Protein AF-A0A923X029-F1 (afdb_monomer_lite)

pLDDT: mean 83.11, std 16.99, range [40.41, 97.06]

Sequence (65 aa):
MERPTEENDFEGTLVLEKLTSHLLVDDFFEAIDSESIGRAIKLMKKAQVNSETIEIVLKIINDEA

Secondary structure (DSSP, 8-state):
-PPP--S-S-HHHHHHHHHHHTT-HHHHHHHHHTT-HHHHHHHHHHTT--HHHHHHHHHHHHH--

Structure (mmCIF, N/CA/C/O backbone):
data_AF-A0A923X029-F1
#
_entry.id   AF-A0A923X029-F1
#
loop_
_atom_site.group_PDB
_atom_site.id
_atom_site.type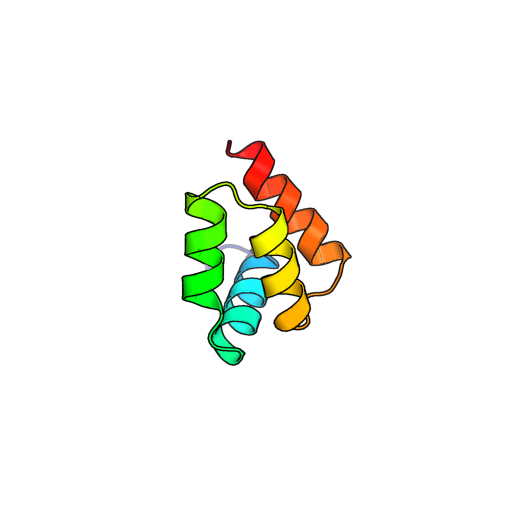_symbol
_atom_site.label_atom_id
_atom_site.label_alt_id
_atom_site.label_comp_id
_atom_site.label_asym_id
_atom_site.label_entity_id
_atom_site.label_seq_id
_atom_site.pdbx_PDB_ins_code
_atom_site.Cartn_x
_atom_site.Cartn_y
_atom_site.Cartn_z
_atom_site.occupancy
_atom_site.B_iso_or_equiv
_atom_site.auth_seq_id
_atom_site.auth_comp_id
_atom_site.auth_asym_id
_atom_site.auth_atom_id
_atom_site.pdbx_PDB_model_num
ATOM 1 N N . MET A 1 1 ? 21.841 14.786 19.495 1.00 40.41 1 MET A N 1
ATOM 2 C CA . MET A 1 1 ? 20.822 15.607 18.814 1.00 40.41 1 MET A CA 1
ATOM 3 C C . MET A 1 1 ? 20.185 14.720 17.773 1.00 40.41 1 MET A C 1
ATOM 5 O O . MET A 1 1 ? 20.792 14.482 16.736 1.00 40.41 1 MET A O 1
ATOM 9 N N . GLU A 1 2 ? 19.038 14.143 18.110 1.00 47.44 2 GLU A N 1
ATOM 10 C CA . GLU A 1 2 ? 18.159 13.526 17.119 1.00 47.44 2 GLU A CA 1
ATOM 11 C C . GLU A 1 2 ? 17.635 14.659 16.224 1.00 47.44 2 GLU A C 1
ATOM 13 O O . GLU A 1 2 ? 17.318 15.743 16.720 1.00 47.44 2 GLU A O 1
ATOM 18 N N . ARG A 1 3 ? 17.694 14.469 14.903 1.00 51.34 3 ARG A N 1
ATOM 19 C CA . ARG A 1 3 ? 17.213 15.463 13.932 1.00 51.34 3 ARG A CA 1
ATOM 20 C C . ARG A 1 3 ? 15.695 15.617 14.102 1.00 51.34 3 ARG A C 1
ATOM 22 O O . ARG A 1 3 ? 15.051 14.626 14.437 1.00 51.34 3 ARG A O 1
ATOM 29 N N . PRO A 1 4 ? 15.123 16.811 13.883 1.00 47.06 4 PRO A N 1
ATOM 30 C CA . PRO A 1 4 ? 13.682 16.977 13.968 1.00 47.06 4 PRO A CA 1
ATOM 31 C C . PRO A 1 4 ? 13.047 16.168 12.829 1.00 47.06 4 PRO A C 1
ATOM 33 O O . PRO A 1 4 ? 13.317 16.425 11.659 1.00 47.06 4 PRO A O 1
ATOM 36 N N . THR A 1 5 ? 12.257 15.152 13.171 1.00 57.78 5 THR A N 1
ATOM 37 C CA . THR A 1 5 ? 11.316 14.487 12.261 1.00 57.78 5 THR A CA 1
ATOM 38 C C . THR A 1 5 ? 10.200 15.485 11.963 1.00 57.78 5 THR A C 1
ATOM 40 O O . THR A 1 5 ? 9.163 15.494 12.625 1.00 57.78 5 THR A O 1
ATOM 43 N N . GLU A 1 6 ? 10.461 16.425 11.059 1.00 53.84 6 GLU A N 1
ATOM 44 C CA . GLU A 1 6 ? 9.473 17.399 10.601 1.00 53.84 6 GLU A CA 1
ATOM 45 C C . GLU A 1 6 ? 8.455 16.684 9.710 1.00 53.84 6 GLU A C 1
ATOM 47 O O . GLU A 1 6 ? 8.659 16.616 8.509 1.00 53.84 6 GLU A O 1
ATOM 52 N N . GLU A 1 7 ? 7.422 16.093 10.322 1.00 48.16 7 GLU A N 1
ATOM 53 C CA . GLU A 1 7 ? 6.025 15.938 9.848 1.00 48.16 7 GLU A CA 1
ATOM 54 C C . GLU A 1 7 ? 5.742 15.475 8.392 1.00 48.16 7 GLU A C 1
ATOM 56 O O . GLU A 1 7 ? 4.590 15.444 7.972 1.00 48.16 7 GLU A O 1
ATOM 61 N N . ASN A 1 8 ? 6.751 15.038 7.640 1.00 51.84 8 ASN A N 1
ATOM 62 C CA . ASN A 1 8 ? 6.698 14.641 6.229 1.00 51.84 8 ASN A CA 1
ATOM 63 C C . ASN A 1 8 ? 7.294 13.246 5.987 1.00 51.84 8 ASN A C 1
ATOM 65 O O . ASN A 1 8 ? 7.355 12.795 4.844 1.00 51.84 8 ASN A O 1
ATOM 69 N N . ASP A 1 9 ? 7.646 12.523 7.057 1.00 51.25 9 ASP A N 1
ATOM 70 C CA . ASP A 1 9 ? 7.927 11.078 7.061 1.00 51.25 9 ASP A CA 1
ATOM 71 C C . ASP A 1 9 ? 6.616 10.268 6.916 1.00 51.25 9 ASP A C 1
ATOM 73 O O . ASP A 1 9 ? 6.264 9.388 7.693 1.00 51.25 9 ASP A O 1
ATOM 77 N N . PHE A 1 10 ? 5.880 10.654 5.881 1.00 58.31 10 PHE A N 1
ATOM 78 C CA . PHE A 1 10 ? 5.090 9.864 4.964 1.00 58.31 10 PHE A CA 1
ATOM 79 C C . PHE A 1 10 ? 3.928 9.020 5.503 1.00 58.31 10 PHE A C 1
ATOM 81 O O . PHE A 1 10 ? 4.081 7.960 6.113 1.00 58.31 10 PHE A O 1
ATOM 88 N N . GLU A 1 11 ? 2.736 9.398 5.031 1.00 59.22 11 GLU A N 1
ATOM 89 C CA . GLU A 1 11 ? 1.574 8.517 4.911 1.00 59.22 11 GLU A CA 1
ATOM 90 C C . GLU A 1 11 ? 1.904 7.146 4.295 1.00 59.22 11 GLU A C 1
ATOM 92 O O . GLU A 1 11 ? 1.157 6.200 4.520 1.00 59.22 11 GLU A O 1
ATOM 97 N N . GLY A 1 12 ? 2.994 6.970 3.541 1.00 64.81 12 GLY A N 1
ATOM 98 C CA . GLY A 1 12 ? 3.308 5.658 2.978 1.00 64.81 12 GLY A CA 1
ATOM 99 C C . GLY A 1 12 ? 3.734 4.602 3.983 1.00 64.81 12 GLY A C 1
ATOM 100 O O . GLY A 1 12 ? 3.480 3.431 3.713 1.00 64.81 12 GLY A O 1
ATOM 101 N N . THR A 1 13 ? 4.276 4.958 5.155 1.00 73.88 13 THR A N 1
ATOM 102 C CA . THR A 1 13 ? 4.448 3.957 6.226 1.00 73.88 13 THR A CA 1
ATOM 103 C C . THR A 1 13 ? 3.073 3.461 6.675 1.00 73.88 13 THR A C 1
ATOM 105 O O . THR A 1 13 ? 2.836 2.258 6.725 1.00 73.88 13 THR A O 1
ATOM 108 N N . LEU A 1 14 ? 2.113 4.374 6.857 1.00 82.62 14 LEU A N 1
ATOM 109 C CA . LEU A 1 14 ? 0.728 4.043 7.203 1.00 82.62 14 LEU A CA 1
ATOM 110 C C . LEU A 1 14 ? 0.016 3.238 6.097 1.00 82.62 14 LEU A C 1
ATOM 112 O O . LEU A 1 14 ? -0.777 2.340 6.389 1.00 82.62 14 LEU A O 1
ATOM 116 N N . VAL A 1 15 ? 0.286 3.530 4.823 1.00 88.00 15 VAL A N 1
ATOM 117 C CA . VAL A 1 15 ? -0.254 2.771 3.68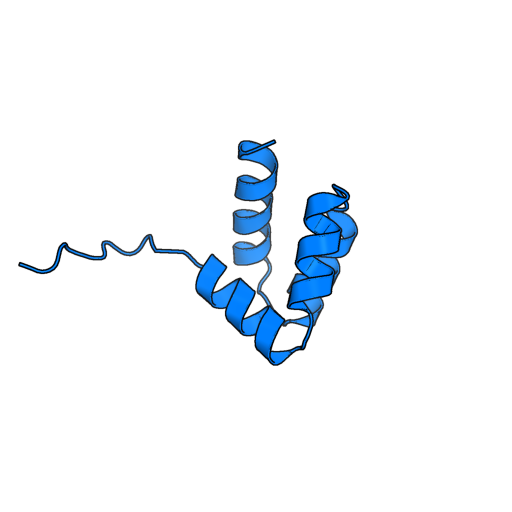3 1.00 88.00 15 VAL A CA 1
ATOM 118 C C . VAL A 1 15 ? 0.303 1.353 3.672 1.00 88.00 15 VAL A C 1
ATOM 120 O O . VAL A 1 15 ? -0.475 0.405 3.560 1.00 88.00 15 VAL A O 1
ATOM 123 N N . LEU A 1 16 ? 1.616 1.185 3.837 1.00 90.94 16 LEU A N 1
ATOM 124 C CA . LEU A 1 16 ? 2.250 -0.132 3.892 1.00 90.94 16 LEU A CA 1
ATOM 125 C C . LEU A 1 16 ? 1.808 -0.923 5.126 1.00 90.94 16 LEU A C 1
ATOM 127 O O . LEU A 1 16 ? 1.537 -2.114 5.007 1.00 90.94 16 LEU A O 1
ATOM 131 N N . GLU A 1 17 ? 1.638 -0.288 6.283 1.00 90.38 17 GLU A N 1
ATOM 132 C CA . GLU A 1 17 ? 1.077 -0.915 7.488 1.00 90.38 17 GLU A CA 1
ATOM 133 C C . GLU A 1 17 ? -0.359 -1.407 7.261 1.00 90.38 17 GLU A C 1
ATOM 135 O O . GLU A 1 17 ? -0.707 -2.549 7.587 1.00 90.38 17 GLU A O 1
ATOM 140 N N . LYS A 1 18 ? -1.201 -0.578 6.635 1.00 92.31 18 LYS A N 1
ATOM 141 C CA . LYS A 1 18 ? -2.563 -0.964 6.249 1.00 92.31 18 LYS A CA 1
ATOM 142 C C . LYS A 1 18 ? -2.550 -2.114 5.246 1.00 92.31 18 LYS A C 1
ATOM 144 O O . LYS A 1 18 ? -3.253 -3.096 5.443 1.00 92.31 18 LYS A O 1
ATOM 149 N N . LEU A 1 19 ? -1.720 -2.064 4.211 1.00 93.62 19 LEU A N 1
ATOM 150 C CA . LEU A 1 19 ? -1.586 -3.175 3.264 1.00 93.62 19 LEU A CA 1
ATOM 151 C C . LEU A 1 19 ? -1.079 -4.450 3.960 1.00 93.62 19 LEU A C 1
ATOM 153 O O . LEU A 1 19 ? -1.588 -5.535 3.680 1.00 93.62 19 LEU A O 1
ATOM 157 N N . THR A 1 20 ? -0.150 -4.324 4.912 1.00 94.44 20 THR A N 1
ATOM 158 C CA . THR A 1 20 ? 0.418 -5.443 5.688 1.00 94.44 20 THR A CA 1
ATOM 159 C C . THR A 1 20 ? -0.644 -6.122 6.537 1.00 94.44 20 THR A C 1
ATOM 161 O O . THR A 1 20 ? -0.785 -7.342 6.482 1.00 94.44 20 THR A O 1
ATOM 164 N N . SER A 1 21 ? -1.453 -5.350 7.266 1.00 94.69 21 SER A N 1
ATOM 165 C CA . SER A 1 21 ? -2.534 -5.901 8.100 1.00 94.69 21 SER A CA 1
ATOM 166 C C . SER A 1 21 ? -3.629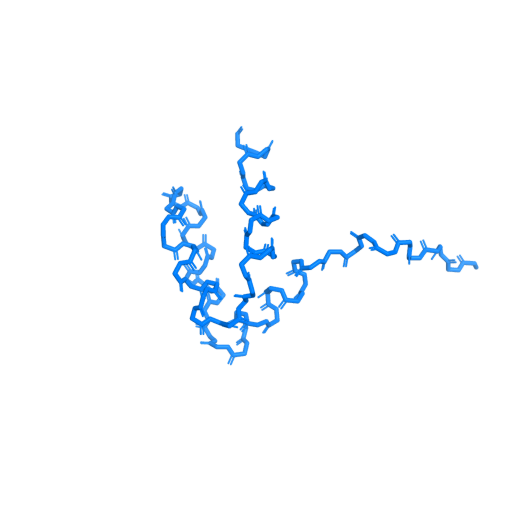 -6.614 7.295 1.00 94.69 21 SER A C 1
ATOM 168 O O . SER A 1 21 ? -4.365 -7.431 7.846 1.00 94.69 21 SER A O 1
ATOM 170 N N . HIS A 1 22 ? -3.697 -6.365 5.985 1.00 93.00 22 HIS A N 1
ATOM 171 C CA . HIS A 1 22 ? -4.615 -7.022 5.057 1.00 93.00 22 HIS A CA 1
ATOM 172 C C . HIS A 1 22 ? -3.954 -8.086 4.159 1.00 93.00 22 HIS A C 1
ATOM 174 O O . HIS A 1 22 ? -4.652 -8.663 3.323 1.00 93.00 22 HIS A O 1
ATOM 180 N N . LEU A 1 23 ? -2.654 -8.369 4.329 1.00 94.56 23 LEU A N 1
ATOM 181 C CA . LEU A 1 23 ? -1.868 -9.279 3.479 1.00 94.56 23 LEU A CA 1
ATOM 182 C C . LEU A 1 23 ? -1.895 -8.889 1.985 1.00 94.56 23 LEU A C 1
ATOM 184 O O . LEU A 1 23 ? -1.973 -9.750 1.115 1.00 94.56 23 LEU A O 1
ATOM 188 N N . LEU A 1 24 ? -1.876 -7.585 1.687 1.00 95.88 24 LEU A N 1
ATOM 189 C CA . LEU A 1 24 ? -1.955 -7.030 0.323 1.00 95.88 24 LEU A CA 1
ATOM 190 C C . LEU A 1 24 ? -0.648 -6.384 -0.151 1.00 95.88 24 LEU A C 1
ATOM 192 O O . LEU A 1 24 ? -0.640 -5.740 -1.195 1.00 95.88 24 LEU A O 1
ATOM 196 N N . VAL A 1 25 ? 0.433 -6.501 0.623 1.00 94.94 25 VAL A N 1
ATOM 197 C CA . VAL A 1 25 ? 1.718 -5.842 0.335 1.00 94.94 25 VAL A CA 1
ATOM 198 C C . VAL A 1 25 ? 2.328 -6.371 -0.956 1.00 94.94 25 VAL A C 1
ATOM 200 O O . VAL A 1 25 ? 2.619 -5.583 -1.850 1.00 94.94 25 VAL A O 1
ATOM 203 N N . ASP A 1 26 ? 2.445 -7.692 -1.084 1.00 95.62 26 ASP A N 1
ATOM 204 C CA . ASP A 1 26 ? 3.033 -8.324 -2.270 1.00 95.62 26 ASP A CA 1
ATOM 205 C C . ASP A 1 26 ? 2.219 -7.997 -3.532 1.00 95.62 26 ASP A C 1
ATOM 207 O O . ASP A 1 26 ? 2.769 -7.568 -4.542 1.00 95.62 26 ASP A O 1
ATOM 211 N N . ASP A 1 27 ? 0.888 -8.098 -3.435 1.00 96.31 27 ASP A N 1
ATOM 212 C CA . ASP A 1 27 ? -0.049 -7.732 -4.504 1.00 96.31 27 ASP A CA 1
ATOM 213 C C . ASP A 1 27 ? 0.080 -6.262 -4.928 1.00 96.31 27 ASP A C 1
ATOM 215 O O . ASP A 1 27 ? -0.137 -5.921 -6.096 1.00 96.31 27 ASP A O 1
ATOM 219 N N . PHE A 1 28 ? 0.355 -5.376 -3.967 1.00 94.69 28 PHE A N 1
ATOM 220 C CA . PHE A 1 28 ? 0.513 -3.950 -4.217 1.00 94.69 28 PHE A CA 1
ATOM 221 C C . PHE A 1 28 ? 1.818 -3.678 -4.951 1.00 94.69 28 PHE A C 1
ATOM 223 O O . PHE A 1 28 ? 1.780 -3.003 -5.976 1.00 94.69 28 PHE A O 1
ATOM 230 N N . PHE A 1 29 ? 2.937 -4.247 -4.498 1.00 93.44 29 PHE A N 1
ATOM 231 C CA . PHE A 1 29 ? 4.216 -4.100 -5.192 1.00 93.44 29 PHE A CA 1
ATOM 232 C C . PHE A 1 29 ? 4.175 -4.695 -6.603 1.00 93.44 29 PHE A C 1
ATOM 234 O O . PHE A 1 29 ? 4.585 -4.024 -7.543 1.00 93.44 29 PHE A O 1
ATOM 241 N N . GLU A 1 30 ? 3.551 -5.862 -6.795 1.00 96.06 30 GLU A N 1
ATOM 242 C CA . GLU A 1 30 ? 3.343 -6.432 -8.135 1.00 96.06 30 GLU A CA 1
ATOM 243 C C . GLU A 1 30 ? 2.531 -5.485 -9.040 1.00 96.06 30 GLU A C 1
ATOM 245 O O . GLU A 1 30 ? 2.787 -5.368 -10.240 1.00 96.06 30 GLU A O 1
ATOM 250 N N . ALA A 1 31 ? 1.538 -4.783 -8.482 1.00 95.19 31 ALA A N 1
ATOM 251 C CA . ALA A 1 31 ? 0.760 -3.797 -9.224 1.00 95.19 31 ALA A CA 1
ATOM 252 C C . ALA A 1 31 ? 1.585 -2.565 -9.625 1.00 95.19 31 ALA A C 1
ATOM 254 O O . ALA A 1 31 ? 1.332 -2.022 -10.698 1.00 95.19 31 ALA A O 1
ATOM 255 N N . ILE A 1 32 ? 2.541 -2.131 -8.799 1.00 92.06 32 ILE A N 1
ATOM 256 C CA . ILE A 1 32 ? 3.458 -1.030 -9.131 1.00 92.06 32 ILE A CA 1
ATOM 257 C C . ILE A 1 32 ? 4.450 -1.465 -10.210 1.00 92.06 32 ILE A C 1
ATOM 259 O O . ILE A 1 32 ? 4.538 -0.804 -11.240 1.00 92.06 32 ILE A O 1
ATOM 263 N N . ASP A 1 33 ? 5.104 -2.615 -10.033 1.00 91.81 33 ASP A N 1
ATOM 264 C CA . ASP A 1 33 ? 6.102 -3.147 -10.974 1.00 91.81 33 ASP A CA 1
ATOM 265 C C . ASP A 1 33 ? 5.518 -3.425 -12.369 1.00 91.81 33 ASP A C 1
ATOM 267 O O . ASP A 1 33 ? 6.224 -3.386 -13.374 1.00 91.81 33 ASP A O 1
ATOM 271 N N . SER A 1 34 ? 4.216 -3.718 -12.440 1.00 94.31 34 SER A N 1
ATOM 272 C CA . SER A 1 34 ? 3.481 -3.930 -13.694 1.00 94.31 34 SER A CA 1
ATOM 273 C C . SER A 1 34 ? 2.791 -2.673 -14.238 1.00 94.31 34 SER A C 1
ATOM 275 O O . SER A 1 34 ? 1.967 -2.785 -15.149 1.00 94.31 34 SER A O 1
ATOM 277 N N . GLU A 1 35 ? 3.067 -1.497 -13.663 1.00 90.38 35 GLU A N 1
ATOM 278 C CA . 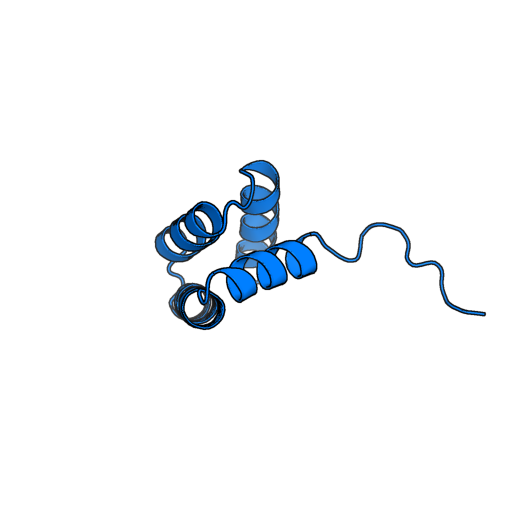GLU A 1 35 ? 2.447 -0.205 -14.009 1.00 90.38 35 GLU A CA 1
ATOM 279 C C . GLU A 1 35 ? 0.902 -0.236 -13.947 1.00 90.38 35 GLU A C 1
ATOM 281 O O . GLU A 1 35 ? 0.179 0.550 -14.570 1.00 90.38 35 GLU A O 1
ATOM 286 N N . SER A 1 36 ? 0.341 -1.157 -13.160 1.00 93.50 36 SER A N 1
ATOM 287 C CA . SER A 1 36 ? -1.096 -1.375 -13.025 1.00 93.50 36 SER A CA 1
ATOM 288 C C . SER A 1 36 ? -1.694 -0.476 -11.944 1.00 93.50 36 SER A C 1
ATOM 290 O O . SER A 1 36 ? -2.177 -0.927 -10.899 1.00 93.50 36 SER A O 1
ATOM 292 N N . ILE A 1 37 ? -1.749 0.825 -12.230 1.00 92.12 37 ILE A N 1
ATOM 293 C CA . ILE A 1 37 ? -2.280 1.845 -11.311 1.00 92.12 37 ILE A CA 1
ATOM 294 C C . ILE A 1 37 ? -3.701 1.505 -10.829 1.00 92.12 37 ILE A C 1
ATOM 296 O O . ILE A 1 37 ? -4.037 1.633 -9.649 1.00 92.12 37 ILE A O 1
ATOM 300 N N . GLY A 1 38 ? -4.547 0.980 -11.720 1.00 94.75 38 GLY A N 1
ATOM 301 C CA . GLY A 1 38 ? -5.902 0.553 -11.367 1.00 94.75 38 GLY A CA 1
ATOM 302 C C . GLY A 1 38 ? -5.947 -0.588 -10.340 1.00 94.75 38 GLY A C 1
ATOM 303 O O . GLY A 1 38 ? -6.873 -0.633 -9.522 1.00 94.75 38 GLY A O 1
ATOM 304 N N . ARG A 1 39 ? -4.967 -1.503 -10.353 1.00 95.69 39 ARG A N 1
ATOM 305 C CA . ARG A 1 39 ? -4.838 -2.585 -9.361 1.00 95.69 39 ARG A CA 1
ATOM 306 C C . ARG A 1 39 ? -4.324 -2.026 -8.034 1.00 95.69 39 ARG A C 1
ATOM 308 O O . ARG A 1 39 ? -4.946 -2.305 -7.009 1.00 95.69 39 ARG A O 1
ATOM 315 N N . ALA A 1 40 ? -3.313 -1.157 -8.056 1.00 94.88 40 ALA A N 1
ATOM 316 C CA . ALA A 1 40 ? -2.784 -0.494 -6.860 1.00 94.88 40 ALA A CA 1
ATOM 317 C C . ALA A 1 40 ? -3.876 0.278 -6.088 1.00 94.88 40 ALA A C 1
ATOM 319 O O . ALA A 1 40 ? -4.036 0.103 -4.878 1.00 94.88 40 ALA A O 1
ATOM 320 N N . ILE A 1 41 ? -4.728 1.037 -6.791 1.00 95.56 41 ILE A N 1
ATOM 321 C CA . ILE A 1 41 ? -5.861 1.763 -6.182 1.00 95.56 41 ILE A CA 1
ATOM 322 C C . ILE A 1 41 ? -6.847 0.808 -5.499 1.00 95.56 41 ILE A C 1
ATOM 324 O O . ILE A 1 41 ? -7.311 1.076 -4.389 1.00 95.56 41 ILE A O 1
ATOM 328 N N . LYS A 1 42 ? -7.207 -0.304 -6.154 1.00 97.06 42 LYS A N 1
ATOM 329 C CA . LYS A 1 42 ? -8.150 -1.283 -5.587 1.00 97.06 42 LYS A CA 1
ATOM 330 C C . LYS A 1 42 ? -7.601 -1.915 -4.310 1.00 97.06 42 LYS A C 1
ATOM 332 O O . LYS A 1 42 ? -8.366 -2.114 -3.368 1.00 97.06 42 LYS A O 1
ATOM 337 N N . LEU A 1 43 ? -6.302 -2.201 -4.271 1.00 96.75 43 LEU A N 1
ATOM 338 C CA . LEU A 1 43 ? -5.632 -2.788 -3.111 1.00 96.75 43 LEU A CA 1
ATOM 339 C C . LEU A 1 43 ? -5.584 -1.812 -1.932 1.00 96.75 43 LEU A C 1
ATOM 341 O O . LEU A 1 43 ? -5.997 -2.178 -0.834 1.00 96.75 43 LEU A O 1
ATOM 345 N N . MET A 1 44 ? -5.222 -0.548 -2.169 1.00 94.69 44 MET A N 1
ATOM 346 C CA . MET A 1 44 ? -5.255 0.493 -1.132 1.00 94.69 44 MET A CA 1
ATOM 347 C C . MET A 1 44 ? -6.673 0.719 -0.581 1.00 94.69 44 MET A C 1
ATOM 349 O O . MET A 1 44 ? -6.868 0.789 0.632 1.00 94.69 44 MET A O 1
ATOM 353 N N . LYS A 1 45 ? -7.699 0.732 -1.444 1.00 95.75 45 LYS A N 1
ATOM 354 C CA . LYS A 1 45 ? -9.106 0.804 -1.000 1.00 95.75 45 LYS A CA 1
ATOM 355 C C . LYS A 1 45 ? -9.514 -0.409 -0.163 1.00 95.75 45 LYS A C 1
ATOM 357 O O . LYS A 1 45 ? -10.209 -0.253 0.839 1.00 95.75 45 LYS A O 1
ATOM 362 N N . LYS A 1 46 ? -9.079 -1.614 -0.548 1.00 96.25 46 LYS A N 1
ATOM 363 C CA . LYS A 1 46 ? -9.338 -2.854 0.203 1.00 96.25 46 LYS A CA 1
ATOM 364 C C . LYS A 1 46 ? -8.665 -2.839 1.581 1.00 96.25 46 LYS A C 1
ATOM 366 O O . LYS A 1 46 ? -9.252 -3.345 2.531 1.00 96.25 46 LYS A O 1
ATOM 371 N N . ALA A 1 47 ? -7.503 -2.198 1.694 1.00 95.50 47 ALA A N 1
ATOM 372 C CA . ALA A 1 47 ? -6.805 -1.928 2.952 1.00 95.50 47 ALA A CA 1
ATOM 373 C C . ALA A 1 47 ? -7.361 -0.716 3.733 1.00 95.50 47 ALA A C 1
ATOM 375 O O . ALA A 1 47 ? -6.755 -0.260 4.703 1.00 95.50 47 ALA A O 1
ATOM 376 N N . GLN A 1 48 ? -8.508 -0.163 3.316 1.00 94.44 48 GLN A N 1
ATOM 377 C CA . GLN A 1 48 ? -9.149 0.989 3.957 1.00 94.44 48 GLN A CA 1
ATOM 378 C C . GLN A 1 48 ? -8.225 2.213 4.063 1.00 94.44 48 GLN A C 1
ATOM 380 O O . GLN A 1 48 ? -8.234 2.939 5.065 1.00 94.44 48 GLN A O 1
ATOM 385 N N . VAL A 1 49 ? -7.393 2.431 3.046 1.00 92.06 49 VAL A N 1
ATOM 386 C CA . VAL A 1 49 ? -6.687 3.697 2.852 1.00 92.06 49 VAL A CA 1
ATOM 387 C C . VAL A 1 49 ? -7.704 4.719 2.339 1.00 92.06 49 VAL A C 1
ATOM 389 O O . VAL A 1 49 ? -8.548 4.403 1.493 1.00 92.06 49 VAL A O 1
ATOM 392 N N . ASN A 1 50 ? -7.677 5.927 2.899 1.00 91.69 50 ASN A N 1
ATOM 393 C CA . ASN A 1 50 ? -8.602 6.985 2.506 1.00 91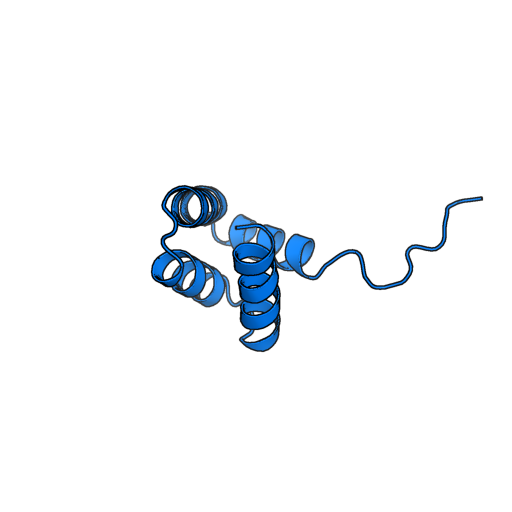.69 50 ASN A CA 1
ATOM 394 C C . ASN A 1 50 ? -8.250 7.523 1.099 1.00 91.69 50 ASN A C 1
ATOM 396 O O . ASN A 1 50 ? -7.188 7.237 0.550 1.00 91.69 50 ASN A O 1
ATOM 400 N N . SER A 1 51 ? -9.165 8.281 0.492 1.00 90.62 51 SER A N 1
ATOM 401 C CA . SER A 1 51 ? -8.982 8.735 -0.896 1.00 90.62 51 SER A CA 1
ATOM 402 C C . SER A 1 51 ? -7.898 9.808 -1.051 1.00 90.62 51 SER A C 1
ATOM 404 O O . SER A 1 51 ? -7.204 9.790 -2.059 1.00 90.62 51 SER A O 1
ATOM 406 N N . GLU A 1 52 ? -7.710 10.677 -0.056 1.00 90.56 52 GLU A N 1
ATOM 407 C CA . GLU A 1 52 ? -6.681 11.728 -0.060 1.00 90.56 52 GLU A CA 1
ATOM 408 C C . GLU A 1 52 ? -5.271 11.122 -0.051 1.00 90.56 52 GLU A C 1
ATOM 410 O O . GLU A 1 52 ? -4.455 11.419 -0.922 1.00 90.56 52 GLU A O 1
ATOM 415 N N . THR A 1 53 ? -5.027 10.161 0.840 1.00 90.12 53 THR A N 1
ATOM 416 C CA . THR A 1 53 ? -3.772 9.410 0.906 1.00 90.12 53 THR A CA 1
ATOM 417 C C . THR A 1 53 ? -3.511 8.623 -0.382 1.00 90.12 53 THR A C 1
ATOM 419 O O . THR A 1 53 ? -2.383 8.566 -0.867 1.00 90.12 53 THR A O 1
ATOM 422 N N . ILE A 1 54 ? -4.548 8.024 -0.987 1.00 91.62 54 ILE A N 1
ATOM 423 C CA . ILE A 1 54 ? -4.405 7.344 -2.286 1.00 91.62 54 ILE A CA 1
ATOM 424 C C . ILE A 1 54 ? -3.945 8.334 -3.361 1.00 91.62 54 ILE A C 1
ATOM 426 O O . ILE A 1 54 ? -3.048 8.008 -4.131 1.00 91.62 54 ILE A O 1
ATOM 430 N N . GLU A 1 55 ? -4.529 9.531 -3.426 1.00 91.31 55 GLU A N 1
ATOM 431 C CA . GLU A 1 55 ? -4.121 10.558 -4.392 1.00 91.31 55 GLU A CA 1
ATOM 432 C C . GLU A 1 55 ? -2.666 10.994 -4.198 1.00 91.31 55 GLU A C 1
ATOM 434 O O . GLU A 1 55 ? -1.959 11.203 -5.185 1.00 91.31 55 GLU A O 1
ATOM 439 N N . ILE A 1 56 ? -2.201 11.096 -2.952 1.00 88.94 56 ILE A N 1
ATOM 440 C CA . ILE A 1 56 ? -0.805 11.420 -2.631 1.00 88.94 56 ILE A CA 1
ATOM 441 C C . ILE A 1 56 ? 0.133 10.309 -3.116 1.00 88.94 56 ILE A C 1
ATOM 443 O O . ILE A 1 56 ? 1.092 10.590 -3.834 1.00 88.94 56 ILE A O 1
ATOM 447 N N . VAL A 1 57 ? -0.177 9.045 -2.816 1.00 88.62 57 VAL A N 1
ATOM 448 C CA . VAL A 1 57 ? 0.613 7.889 -3.278 1.00 88.62 57 VAL A CA 1
ATOM 449 C C . VAL A 1 57 ? 0.670 7.822 -4.807 1.00 88.62 57 VAL A C 1
ATOM 451 O O . VAL A 1 57 ? 1.728 7.566 -5.374 1.00 88.62 57 VAL A O 1
ATOM 454 N N . LEU A 1 58 ? -0.442 8.101 -5.493 1.00 89.56 58 LEU A N 1
ATOM 455 C CA . LEU A 1 58 ? -0.486 8.113 -6.957 1.00 89.56 58 LEU A CA 1
ATOM 456 C C . LEU A 1 58 ? 0.383 9.207 -7.580 1.00 89.56 58 LEU A C 1
ATOM 458 O O . LEU A 1 58 ? 0.958 8.980 -8.641 1.00 89.56 58 LEU A O 1
ATOM 462 N N . LYS A 1 59 ? 0.475 10.381 -6.947 1.00 88.56 59 LYS A N 1
ATOM 463 C CA . LYS A 1 59 ? 1.383 11.441 -7.406 1.00 88.56 59 LYS A CA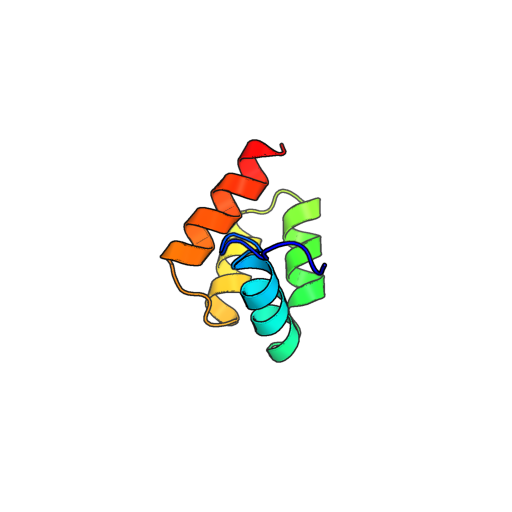 1
ATOM 464 C C . LYS A 1 59 ? 2.833 10.988 -7.314 1.00 88.56 59 LYS A C 1
ATOM 466 O O . LYS A 1 59 ? 3.559 11.167 -8.274 1.00 88.56 59 LYS A O 1
ATOM 471 N N . ILE A 1 60 ? 3.214 10.332 -6.220 1.00 85.31 60 ILE A N 1
ATOM 472 C CA . ILE A 1 60 ? 4.584 9.840 -6.018 1.00 85.31 60 ILE A CA 1
ATOM 473 C C . ILE A 1 60 ? 4.951 8.780 -7.054 1.00 85.31 60 ILE A C 1
ATOM 475 O O . ILE A 1 60 ? 5.993 8.886 -7.686 1.00 85.31 60 ILE A O 1
ATOM 479 N N . ILE A 1 61 ? 4.067 7.805 -7.282 1.00 83.56 61 ILE A N 1
ATOM 480 C CA . ILE A 1 61 ? 4.298 6.753 -8.284 1.00 83.56 61 ILE A CA 1
ATOM 481 C C . ILE A 1 61 ? 4.459 7.347 -9.691 1.00 83.56 61 ILE A C 1
ATOM 483 O O . ILE A 1 61 ? 5.277 6.861 -10.461 1.00 83.56 61 ILE A O 1
ATOM 487 N N . ASN A 1 62 ? 3.688 8.383 -10.035 1.00 77.94 62 ASN A N 1
ATOM 488 C CA . ASN A 1 62 ? 3.756 9.011 -11.356 1.00 77.94 62 ASN A CA 1
ATOM 489 C C . ASN A 1 62 ? 4.886 10.044 -11.499 1.00 77.94 62 ASN A C 1
ATOM 491 O O . ASN A 1 62 ? 5.321 10.276 -12.621 1.00 77.94 62 ASN A O 1
ATOM 495 N N . ASP A 1 63 ? 5.326 10.685 -10.413 1.00 70.50 63 ASP A N 1
ATOM 496 C CA . ASP A 1 63 ? 6.442 11.642 -10.430 1.00 70.50 63 ASP A CA 1
ATOM 497 C C . ASP A 1 63 ? 7.810 10.931 -10.448 1.00 70.50 63 ASP A C 1
ATOM 499 O O . ASP A 1 63 ? 8.796 11.526 -10.881 1.00 70.50 63 ASP A O 1
ATOM 503 N N . GLU A 1 64 ? 7.885 9.669 -10.003 1.00 56.19 64 GLU A N 1
ATOM 504 C CA . GLU A 1 64 ? 9.090 8.826 -10.103 1.00 56.19 64 GLU A CA 1
ATOM 505 C C . GLU A 1 64 ? 9.180 7.993 -11.404 1.00 56.19 64 GLU A C 1
ATOM 507 O O . GLU A 1 64 ? 10.182 7.299 -11.598 1.00 56.19 64 GLU A O 1
ATOM 512 N N . ALA A 1 65 ? 8.177 8.066 -12.293 1.00 47.34 65 ALA A N 1
ATOM 513 C CA . ALA A 1 65 ? 8.104 7.314 -13.557 1.00 47.34 65 ALA A CA 1
ATOM 514 C C . ALA A 1 65 ? 8.756 8.025 -14.761 1.00 47.34 65 ALA A C 1
ATOM 516 O O . ALA A 1 65 ? 8.617 9.263 -14.898 1.00 47.34 65 ALA A O 1
#

Radius of gyration: 12.71 Å; chains: 1; bounding box: 30×27×33 Å

Foldseek 3Di:
DPDPPPPPPDPVVVLCVLLVVVVCNVVLVVCLVVVNLVSNLVSSVVSVNDPVSNVVVVCVSVVVD